Protein AF-A0AAW8KLE0-F1 (afdb_monomer)

Structure (mmCIF, N/CA/C/O backbone):
data_AF-A0AAW8KLE0-F1
#
_entry.id   AF-A0AAW8KLE0-F1
#
loop_
_atom_site.group_PDB
_atom_site.id
_atom_si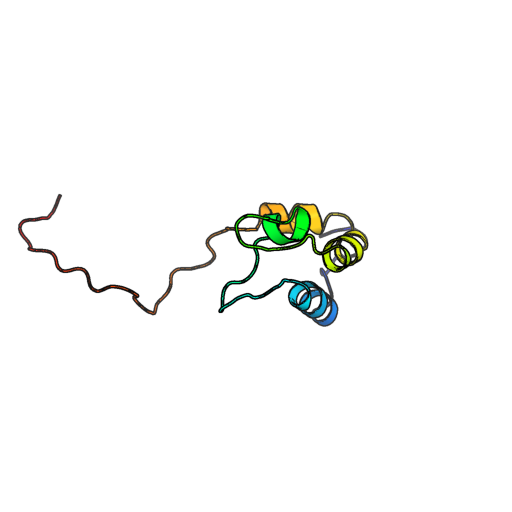te.type_symbol
_atom_site.label_atom_id
_atom_site.label_alt_id
_atom_site.label_comp_id
_atom_site.label_asym_id
_atom_site.label_entity_id
_atom_site.label_seq_id
_atom_site.pdbx_PDB_ins_code
_atom_site.Cartn_x
_atom_site.Cartn_y
_atom_site.Cartn_z
_atom_site.occupancy
_atom_site.B_iso_or_equiv
_atom_site.auth_seq_id
_atom_site.auth_comp_id
_atom_site.auth_asym_id
_atom_site.auth_atom_id
_atom_site.pdbx_PDB_model_num
ATOM 1 N N . ARG A 1 1 ? 12.276 -7.224 -7.488 1.00 59.81 1 ARG A N 1
ATOM 2 C CA . ARG A 1 1 ? 13.311 -6.460 -8.229 1.00 59.81 1 ARG A CA 1
ATOM 3 C C . ARG A 1 1 ? 13.297 -6.955 -9.666 1.00 59.81 1 ARG A C 1
ATOM 5 O O . ARG A 1 1 ? 13.127 -8.157 -9.847 1.00 59.81 1 ARG A O 1
ATOM 12 N N . SER A 1 2 ? 13.382 -6.062 -10.648 1.00 72.69 2 SER A N 1
ATOM 13 C CA . SER A 1 2 ? 13.346 -6.415 -12.076 1.00 72.69 2 SER A CA 1
ATOM 14 C C . SER A 1 2 ? 14.667 -6.044 -12.752 1.00 72.69 2 SER A C 1
ATOM 16 O O . SER A 1 2 ? 15.500 -5.369 -12.150 1.00 72.69 2 SER A O 1
ATOM 18 N N . LYS A 1 3 ? 14.862 -6.489 -14.000 1.00 75.56 3 LYS A N 1
ATOM 19 C CA . LYS A 1 3 ? 16.044 -6.141 -14.806 1.00 75.56 3 LYS A CA 1
ATOM 20 C C . LYS A 1 3 ? 16.180 -4.624 -15.003 1.00 75.56 3 LYS A C 1
ATOM 22 O O . LYS A 1 3 ? 17.294 -4.118 -14.996 1.00 75.56 3 LYS A O 1
ATOM 27 N N . ASP A 1 4 ? 15.049 -3.933 -15.125 1.00 80.06 4 ASP A N 1
ATOM 28 C CA . ASP A 1 4 ? 14.993 -2.492 -15.391 1.00 80.06 4 ASP A CA 1
ATOM 29 C C . ASP A 1 4 ? 15.065 -1.648 -14.105 1.00 80.06 4 ASP A C 1
ATOM 31 O O . ASP A 1 4 ? 15.459 -0.488 -14.148 1.00 80.06 4 ASP A O 1
ATOM 35 N N . TYR A 1 5 ? 14.746 -2.245 -12.949 1.00 83.31 5 TYR A N 1
ATOM 36 C CA . TYR A 1 5 ? 14.793 -1.604 -11.629 1.00 83.31 5 TYR A CA 1
ATOM 37 C C . TYR A 1 5 ? 15.564 -2.487 -10.627 1.00 83.31 5 TYR A C 1
ATOM 39 O O . TYR A 1 5 ? 14.950 -3.119 -9.750 1.00 83.31 5 TYR A O 1
ATOM 47 N N . PRO A 1 6 ? 16.904 -2.575 -10.752 1.00 81.62 6 PRO A N 1
ATOM 48 C CA . PRO A 1 6 ? 17.731 -3.442 -9.908 1.00 81.62 6 PRO A CA 1
ATOM 49 C C . PRO A 1 6 ? 17.773 -2.978 -8.444 1.00 81.62 6 PRO A C 1
ATOM 51 O O . PRO A 1 6 ? 17.698 -3.810 -7.539 1.00 81.62 6 PRO A O 1
ATOM 54 N N . GLU A 1 7 ? 17.789 -1.662 -8.217 1.00 84.44 7 GLU A N 1
ATOM 55 C CA . GLU A 1 7 ? 17.810 -1.038 -6.882 1.00 84.44 7 GLU A CA 1
ATOM 56 C C . GLU A 1 7 ? 16.408 -0.710 -6.336 1.00 84.44 7 GLU A C 1
ATOM 58 O O . GLU A 1 7 ? 16.261 -0.242 -5.210 1.00 84.44 7 GLU A O 1
ATOM 63 N N . GLY A 1 8 ? 15.351 -1.018 -7.096 1.00 86.38 8 GLY A N 1
ATOM 64 C CA . GLY A 1 8 ? 13.970 -0.674 -6.753 1.00 86.38 8 GLY A CA 1
ATOM 65 C C . GLY A 1 8 ? 13.512 0.660 -7.347 1.00 86.38 8 GLY A C 1
ATOM 66 O O . GLY A 1 8 ? 14.101 1.158 -8.305 1.00 86.38 8 GLY A O 1
ATOM 67 N N . LEU A 1 9 ? 12.402 1.184 -6.822 1.00 89.38 9 LEU A N 1
ATOM 68 C CA . LEU A 1 9 ? 11.835 2.462 -7.254 1.00 89.38 9 LEU A CA 1
ATOM 69 C C . LEU A 1 9 ? 12.480 3.619 -6.500 1.00 89.38 9 LEU A C 1
ATOM 71 O O . LEU A 1 9 ? 12.771 3.505 -5.310 1.00 89.38 9 LEU A O 1
ATOM 75 N N . ASP A 1 10 ? 12.624 4.743 -7.197 1.00 92.12 10 ASP A N 1
ATOM 76 C CA . ASP A 1 10 ? 12.984 6.010 -6.577 1.00 92.12 10 ASP A CA 1
ATOM 77 C C . ASP A 1 10 ? 11.959 6.399 -5.494 1.00 92.12 10 ASP A C 1
ATOM 79 O O . ASP A 1 10 ? 10.754 6.144 -5.625 1.00 92.12 10 ASP A O 1
ATOM 83 N N . THR A 1 11 ? 12.432 7.002 -4.403 1.00 92.88 11 THR A N 1
ATOM 84 C CA . THR A 1 11 ? 11.587 7.332 -3.250 1.00 92.88 11 THR A CA 1
ATOM 85 C C . THR A 1 11 ? 10.509 8.359 -3.574 1.00 92.88 11 THR A C 1
ATOM 87 O O . THR A 1 11 ? 9.423 8.290 -2.991 1.00 92.88 11 THR A O 1
ATOM 90 N N . ASP A 1 12 ? 10.767 9.276 -4.505 1.00 95.00 12 ASP A N 1
ATOM 91 C CA . ASP A 1 12 ? 9.791 10.287 -4.910 1.00 95.00 12 ASP A CA 1
ATOM 92 C C . ASP A 1 12 ? 8.680 9.655 -5.748 1.00 95.00 12 ASP A C 1
ATOM 94 O O . ASP A 1 12 ? 7.502 9.945 -5.529 1.00 95.00 12 ASP A O 1
ATOM 98 N N . ILE A 1 13 ? 9.026 8.698 -6.617 1.00 94.12 13 ILE A N 1
ATOM 99 C CA . ILE A 1 13 ? 8.050 7.884 -7.357 1.00 94.12 13 ILE A CA 1
ATOM 100 C C . ILE A 1 13 ? 7.201 7.070 -6.377 1.00 94.12 13 ILE A C 1
ATOM 102 O O . ILE A 1 13 ? 5.972 7.080 -6.456 1.00 94.12 13 ILE A O 1
ATOM 106 N N . ALA A 1 14 ? 7.833 6.388 -5.418 1.00 93.25 14 ALA A N 1
ATOM 107 C CA . ALA A 1 14 ? 7.119 5.583 -4.430 1.00 93.25 14 ALA A CA 1
ATOM 108 C C . ALA A 1 14 ? 6.155 6.435 -3.586 1.00 93.25 14 ALA A C 1
ATOM 110 O O . ALA A 1 14 ? 5.009 6.037 -3.344 1.00 93.25 14 ALA A O 1
ATOM 111 N N . ARG A 1 15 ? 6.587 7.631 -3.172 1.00 95.69 15 ARG A N 1
ATOM 112 C CA . ARG A 1 15 ? 5.750 8.578 -2.427 1.00 95.69 15 ARG A CA 1
ATOM 113 C C . ARG A 1 15 ? 4.609 9.121 -3.288 1.00 95.69 15 ARG A C 1
ATOM 115 O O . ARG A 1 15 ? 3.488 9.213 -2.790 1.00 95.69 15 ARG A O 1
ATOM 122 N N . TYR A 1 16 ? 4.858 9.415 -4.563 1.00 97.00 16 TYR A N 1
ATOM 123 C CA . TYR A 1 16 ? 3.817 9.820 -5.508 1.00 97.00 16 TYR A CA 1
ATOM 124 C C . TYR A 1 16 ? 2.749 8.733 -5.673 1.00 97.00 16 TYR A C 1
ATOM 126 O O . TYR A 1 16 ? 1.570 9.010 -5.456 1.00 97.00 16 TYR A O 1
ATOM 134 N N . LEU A 1 17 ? 3.144 7.485 -5.945 1.00 96.19 17 LEU A N 1
ATOM 135 C CA . LEU A 1 17 ? 2.207 6.361 -6.057 1.00 96.19 17 LEU A CA 1
ATOM 136 C C . LEU A 1 17 ? 1.394 6.166 -4.771 1.00 96.19 17 LEU A C 1
ATOM 138 O O . LEU A 1 17 ? 0.186 5.950 -4.830 1.00 96.19 17 LEU A O 1
ATOM 142 N N . SER A 1 18 ? 2.038 6.304 -3.608 1.00 94.94 18 SER A N 1
ATOM 143 C CA . SER A 1 18 ? 1.363 6.202 -2.307 1.00 94.94 18 SER A CA 1
ATOM 144 C C . SER A 1 18 ? 0.338 7.319 -2.098 1.00 94.94 18 SER A C 1
ATOM 146 O O . SER A 1 18 ? -0.717 7.082 -1.519 1.00 94.94 18 SER A O 1
ATOM 148 N N . SER A 1 19 ? 0.616 8.528 -2.601 1.00 96.19 19 SER A N 1
ATOM 149 C CA . SER A 1 19 ? -0.292 9.678 -2.492 1.00 96.19 19 SER A CA 1
ATOM 150 C C . SER A 1 19 ? -1.586 9.521 -3.292 1.00 96.19 19 SER A C 1
ATOM 152 O O . SER A 1 19 ? -2.561 10.218 -3.021 1.00 96.19 19 SER A O 1
ATOM 154 N N . LEU A 1 20 ? -1.611 8.602 -4.262 1.00 96.69 20 LEU A N 1
ATOM 155 C CA . LEU A 1 20 ? -2.812 8.298 -5.031 1.00 96.69 20 LEU A CA 1
ATOM 156 C C . LEU A 1 20 ? -3.800 7.434 -4.231 1.00 96.69 20 LEU A C 1
ATOM 158 O O . LEU A 1 20 ? -4.972 7.383 -4.592 1.00 96.69 20 LEU A O 1
ATOM 162 N N . ILE A 1 21 ? -3.377 6.764 -3.156 1.00 95.44 21 ILE A N 1
ATOM 163 C CA . ILE A 1 21 ? -4.287 5.961 -2.333 1.00 95.44 21 ILE A CA 1
ATOM 164 C C . ILE A 1 21 ? -5.195 6.882 -1.513 1.00 95.44 21 ILE A C 1
ATOM 166 O O . ILE A 1 21 ? -4.735 7.748 -0.769 1.00 95.44 21 ILE A O 1
ATOM 170 N N . GLU A 1 22 ? -6.506 6.685 -1.644 1.00 94.88 22 GLU A N 1
ATOM 171 C CA . GLU A 1 22 ? -7.496 7.528 -0.980 1.00 94.88 22 GLU A CA 1
ATOM 172 C C . GLU A 1 22 ? -7.536 7.272 0.535 1.00 94.88 22 GLU A C 1
ATOM 174 O O . GLU A 1 22 ? -7.492 6.130 0.997 1.00 94.88 22 GLU A O 1
ATOM 179 N N . VAL A 1 23 ? -7.681 8.346 1.317 1.00 93.88 23 VAL A N 1
ATOM 180 C CA . VAL A 1 23 ? -7.864 8.284 2.771 1.00 93.88 23 VAL A CA 1
ATOM 181 C C . VAL A 1 23 ? -9.209 8.902 3.141 1.00 93.88 23 VAL A C 1
ATOM 183 O O . VAL A 1 23 ? -9.429 10.096 2.938 1.00 93.88 23 VAL A O 1
ATOM 186 N N . LYS A 1 24 ? -10.106 8.108 3.737 1.00 90.56 24 LYS A N 1
ATOM 187 C CA . LYS A 1 24 ? -11.421 8.568 4.216 1.00 90.56 24 LYS A CA 1
ATOM 188 C C . LYS A 1 24 ? -11.525 8.401 5.721 1.00 90.56 24 LYS A C 1
ATOM 190 O O . LYS A 1 24 ? -11.379 7.301 6.239 1.00 90.56 24 LYS A O 1
ATOM 195 N N . ARG A 1 25 ? -11.812 9.497 6.434 1.00 88.69 25 ARG A N 1
ATOM 196 C CA . ARG A 1 25 ? -11.996 9.512 7.903 1.00 88.69 25 ARG A CA 1
ATOM 197 C C . ARG A 1 25 ? -10.848 8.831 8.674 1.00 88.69 25 ARG A C 1
ATOM 199 O O . ARG A 1 25 ? -11.085 8.183 9.685 1.00 88.69 25 ARG A O 1
ATOM 206 N N . GLY A 1 26 ? -9.615 8.973 8.184 1.00 88.81 26 GLY A N 1
ATOM 207 C CA . GLY A 1 26 ? -8.421 8.363 8.783 1.00 88.81 26 GLY A CA 1
ATOM 208 C C . GLY A 1 26 ? -8.138 6.919 8.352 1.00 88.81 26 GLY A C 1
ATOM 209 O O . GLY A 1 26 ? -7.095 6.388 8.718 1.00 88.81 26 GLY A O 1
ATOM 210 N N . PHE A 1 27 ? -9.005 6.299 7.548 1.00 89.62 27 PHE A N 1
ATOM 211 C CA . PHE A 1 27 ? -8.782 4.969 6.986 1.00 89.62 27 PHE A CA 1
ATOM 212 C C . PHE A 1 27 ? -8.209 5.067 5.575 1.00 89.62 27 PHE A C 1
ATOM 214 O O . PHE A 1 27 ? -8.779 5.729 4.703 1.00 89.62 27 PHE A O 1
ATOM 221 N N . VAL A 1 28 ? -7.081 4.395 5.363 1.00 93.06 28 VAL A N 1
ATOM 222 C CA . VAL A 1 28 ? -6.449 4.235 4.051 1.00 93.06 28 VAL A CA 1
ATOM 223 C C . VAL A 1 28 ? -7.212 3.165 3.272 1.00 93.06 28 VAL A C 1
ATOM 225 O O . VAL A 1 28 ? -7.505 2.103 3.823 1.00 93.06 28 VAL A O 1
ATOM 228 N N . ALA A 1 29 ? -7.550 3.442 2.012 1.00 95.25 29 ALA A N 1
ATOM 229 C CA . ALA A 1 29 ? -8.196 2.468 1.141 1.00 95.25 29 ALA A CA 1
ATOM 230 C C . ALA A 1 29 ? -7.306 1.232 0.941 1.00 95.25 29 ALA A C 1
ATOM 232 O O . ALA A 1 29 ? -6.092 1.338 0.761 1.00 95.25 29 ALA A O 1
ATOM 233 N N . THR A 1 30 ? -7.924 0.055 0.924 1.00 95.75 30 THR A N 1
ATOM 234 C CA . THR A 1 30 ? -7.240 -1.190 0.539 1.00 95.75 30 THR A CA 1
ATOM 235 C C . THR A 1 30 ? -6.896 -1.180 -0.955 1.00 95.75 30 THR A C 1
ATOM 237 O O . THR A 1 30 ? -7.513 -0.451 -1.744 1.00 95.75 30 THR A O 1
ATOM 240 N N . LEU A 1 31 ? -5.953 -2.016 -1.397 1.00 95.75 31 LEU A N 1
ATOM 241 C CA . LEU A 1 31 ? -5.674 -2.204 -2.821 1.00 95.75 31 LEU A CA 1
ATOM 242 C C . LEU A 1 31 ? -6.911 -2.730 -3.537 1.00 95.75 31 LEU A C 1
ATOM 244 O O . LEU A 1 31 ? -7.178 -2.285 -4.645 1.00 95.75 31 LEU A O 1
ATOM 248 N N . LYS A 1 32 ? -7.705 -3.612 -2.918 1.00 94.50 32 LYS A N 1
ATOM 249 C CA . LYS A 1 32 ? -8.965 -4.066 -3.523 1.00 94.50 32 LYS A CA 1
ATOM 250 C C . LYS A 1 32 ? -9.892 -2.886 -3.825 1.00 94.50 32 LYS A C 1
ATOM 252 O O . LYS A 1 32 ? -10.301 -2.715 -4.966 1.00 94.50 32 LYS A O 1
ATOM 257 N N . GLN A 1 33 ? -10.146 -2.029 -2.837 1.00 96.19 33 GLN A N 1
ATOM 258 C CA . GLN A 1 33 ? -10.967 -0.824 -3.017 1.00 96.19 33 GLN A CA 1
ATOM 259 C C . GLN A 1 33 ? -10.375 0.125 -4.065 1.00 96.19 33 GLN A C 1
ATOM 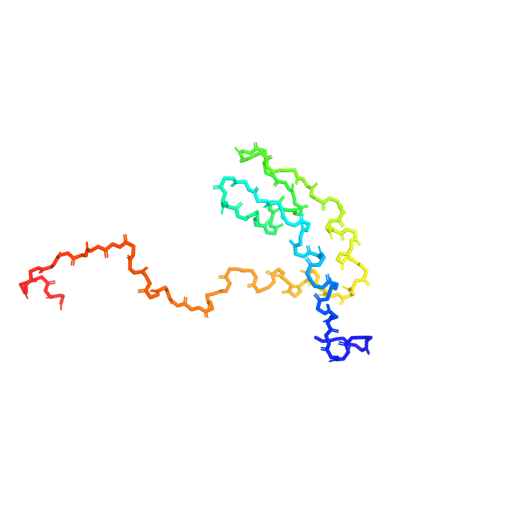261 O O . GLN A 1 33 ? -11.101 0.688 -4.874 1.00 96.19 33 GLN A O 1
ATOM 266 N N . THR A 1 34 ? -9.052 0.267 -4.091 1.00 96.69 34 THR A N 1
ATOM 267 C CA . THR A 1 34 ? -8.356 1.127 -5.057 1.00 96.69 34 THR A CA 1
ATOM 268 C C . THR A 1 34 ? -8.455 0.585 -6.489 1.00 96.69 34 THR A C 1
ATOM 270 O O . THR A 1 34 ? -8.589 1.361 -7.435 1.00 96.69 34 THR A O 1
ATOM 273 N N . LEU A 1 35 ? -8.375 -0.736 -6.670 1.00 96.19 35 LEU A N 1
ATOM 274 C CA . LEU A 1 35 ? -8.313 -1.388 -7.981 1.00 96.19 35 LEU A CA 1
ATOM 275 C C . LEU A 1 35 ? -9.693 -1.722 -8.561 1.00 96.19 35 LEU A C 1
ATOM 277 O O . LEU A 1 35 ? -9.864 -1.678 -9.777 1.00 96.19 35 LEU A O 1
ATOM 281 N N . GLU A 1 36 ? -10.650 -2.075 -7.707 1.00 96.00 36 GLU A N 1
ATOM 282 C CA . GLU A 1 36 ? -11.970 -2.596 -8.092 1.00 96.00 36 GLU A CA 1
ATOM 283 C C . GLU A 1 36 ? -13.119 -1.676 -7.655 1.00 96.00 36 GLU A C 1
ATOM 285 O O . GLU A 1 36 ? -14.229 -1.800 -8.168 1.00 96.00 36 GLU A O 1
ATOM 290 N N . GLY A 1 37 ? -12.856 -0.713 -6.767 1.00 95.00 37 GLY A N 1
ATOM 291 C CA . GLY A 1 37 ? -13.901 0.065 -6.113 1.00 95.00 37 GLY A CA 1
ATOM 292 C C . GLY A 1 37 ? -14.621 -0.735 -5.027 1.00 95.00 37 GLY A C 1
ATOM 293 O O . GLY A 1 37 ? -14.383 -1.926 -4.819 1.00 95.00 37 GLY A O 1
ATOM 294 N N . ASP A 1 38 ? -15.496 -0.052 -4.299 1.00 95.12 38 ASP A N 1
ATOM 295 C CA . ASP A 1 38 ? -16.406 -0.645 -3.324 1.00 95.12 38 ASP A CA 1
ATOM 296 C C . ASP A 1 38 ? -17.598 0.293 -3.104 1.00 95.12 38 ASP A C 1
ATOM 298 O O . ASP A 1 38 ? -17.491 1.321 -2.431 1.00 95.12 38 ASP A O 1
ATOM 302 N N . GLU A 1 39 ? -18.749 -0.067 -3.669 1.00 91.75 39 GLU A N 1
ATOM 303 C CA . GLU A 1 39 ? -19.982 0.721 -3.569 1.00 91.75 39 GLU A CA 1
ATOM 304 C C . GLU A 1 39 ? -20.518 0.800 -2.132 1.00 91.75 39 GLU A C 1
ATOM 306 O O . GLU A 1 39 ? -21.171 1.778 -1.773 1.00 91.75 39 GLU A O 1
ATOM 311 N N . THR A 1 40 ? -20.216 -0.190 -1.284 1.00 92.00 40 THR A N 1
ATOM 312 C CA . THR A 1 40 ? -20.744 -0.254 0.089 1.00 92.00 40 THR A CA 1
ATOM 313 C C . THR A 1 40 ? -20.076 0.762 1.010 1.00 92.00 40 THR A C 1
ATOM 315 O O . THR A 1 40 ? -20.724 1.368 1.862 1.00 92.00 40 THR A O 1
ATOM 318 N N . THR A 1 41 ? -18.778 0.981 0.811 1.00 87.88 41 THR A N 1
ATOM 319 C CA . THR A 1 41 ? -17.962 1.946 1.561 1.00 87.88 41 THR A CA 1
ATOM 320 C C . THR A 1 41 ? -17.721 3.241 0.772 1.00 87.88 41 THR A C 1
ATOM 322 O O . THR A 1 41 ? -17.187 4.219 1.304 1.00 87.88 41 THR A O 1
ATOM 325 N N . GLY A 1 42 ? -18.163 3.279 -0.488 1.00 91.81 42 GLY A N 1
ATOM 326 C CA . GLY A 1 42 ? -18.134 4.432 -1.381 1.00 91.81 42 GLY A CA 1
ATOM 327 C C . GLY A 1 42 ? -16.776 4.702 -2.031 1.00 91.81 42 GLY A C 1
ATOM 328 O O . GLY A 1 42 ? -16.554 5.823 -2.493 1.00 91.81 42 GLY A O 1
ATOM 329 N N . TYR A 1 43 ? -15.833 3.756 -2.026 1.00 94.50 43 TYR A N 1
ATOM 330 C CA . TYR A 1 43 ? -14.567 3.911 -2.753 1.00 94.50 43 TYR A CA 1
ATOM 331 C C . TYR A 1 43 ? -14.787 3.700 -4.251 1.00 94.50 43 TYR A C 1
ATOM 333 O O . TYR A 1 43 ? -15.424 2.741 -4.674 1.00 94.50 43 TYR A O 1
ATOM 341 N N . SER A 1 44 ? -14.252 4.608 -5.061 1.00 95.00 44 SER A N 1
ATOM 342 C CA . SER A 1 44 ? -14.257 4.470 -6.519 1.00 95.00 44 SER A CA 1
ATOM 343 C C . SER A 1 44 ? -12.940 3.867 -6.994 1.00 95.00 44 SER A C 1
ATOM 345 O O . SER A 1 44 ? -11.909 4.041 -6.346 1.00 95.00 44 SER A O 1
ATOM 347 N N . VAL A 1 45 ? -12.960 3.203 -8.152 1.00 96.81 45 VAL A N 1
ATOM 348 C CA . VAL A 1 45 ? -11.736 2.720 -8.804 1.00 96.81 45 VAL A CA 1
ATOM 349 C C . VAL A 1 45 ? -10.792 3.893 -9.063 1.00 96.81 45 VAL A C 1
ATOM 351 O O . VAL A 1 45 ? -11.164 4.880 -9.705 1.00 96.81 45 VAL A O 1
ATOM 354 N N . ASN A 1 46 ? -9.540 3.769 -8.626 1.00 96.50 46 ASN A N 1
ATOM 355 C CA . ASN A 1 46 ? -8.512 4.757 -8.913 1.00 96.50 46 ASN A CA 1
ATOM 356 C C . ASN A 1 46 ? -7.751 4.396 -10.194 1.00 96.50 46 ASN A C 1
ATOM 358 O O . ASN A 1 46 ? -6.688 3.768 -10.181 1.00 96.50 46 ASN A O 1
ATOM 362 N N . HIS A 1 47 ? -8.288 4.843 -11.328 1.00 96.31 47 HIS A N 1
ATOM 363 C CA . HIS A 1 47 ? -7.670 4.625 -12.636 1.00 96.31 47 HIS A CA 1
ATOM 364 C C . HIS A 1 47 ? -6.275 5.254 -12.767 1.00 96.31 47 HIS A C 1
ATOM 366 O O . HIS A 1 47 ? -5.435 4.704 -13.480 1.00 96.31 47 HIS A O 1
ATOM 372 N N . SER A 1 48 ? -6.005 6.365 -12.074 1.00 96.94 48 SER A N 1
ATOM 373 C CA . SER A 1 48 ? -4.686 7.007 -12.080 1.00 96.94 48 SER A CA 1
ATOM 374 C C . SER A 1 48 ? -3.645 6.116 -11.411 1.00 96.94 48 SER A C 1
ATOM 376 O O . SER A 1 48 ? -2.603 5.857 -12.002 1.00 96.94 48 SER A O 1
ATOM 378 N N . PHE A 1 49 ? -3.956 5.565 -10.235 1.00 96.75 49 PHE A N 1
ATOM 379 C CA . PHE A 1 49 ? -3.075 4.618 -9.549 1.00 96.75 49 PHE A CA 1
ATOM 380 C C . PHE A 1 49 ? -2.769 3.396 -10.421 1.00 96.75 49 PHE A C 1
ATOM 382 O O . PHE A 1 49 ? -1.606 3.045 -10.612 1.00 96.75 49 PHE A O 1
ATOM 389 N N . ILE A 1 50 ? -3.803 2.788 -11.013 1.00 96.31 50 ILE A N 1
ATOM 390 C CA . ILE A 1 50 ? -3.645 1.626 -11.901 1.00 96.31 50 ILE A CA 1
ATOM 391 C C . ILE A 1 50 ? -2.723 1.966 -13.075 1.00 96.31 50 ILE A C 1
ATOM 393 O O . ILE A 1 50 ? -1.802 1.208 -13.384 1.00 96.31 50 ILE A O 1
ATOM 397 N N . LYS A 1 51 ? -2.966 3.105 -13.731 1.00 97.19 51 LYS A N 1
ATOM 398 C CA . LYS A 1 51 ? -2.187 3.553 -14.885 1.00 97.19 51 LYS A CA 1
ATOM 399 C C . LYS A 1 51 ? -0.717 3.763 -14.528 1.00 97.19 51 LYS A C 1
ATOM 401 O O . LYS A 1 51 ? 0.139 3.275 -15.261 1.00 97.19 51 LYS A O 1
ATOM 406 N N . GLU A 1 52 ? -0.429 4.459 -13.432 1.00 96.00 52 GLU A N 1
ATOM 407 C CA . GLU A 1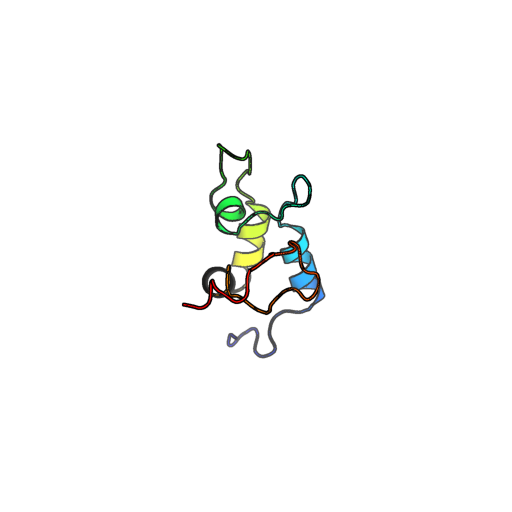 52 ? 0.945 4.748 -13.013 1.00 96.00 52 GLU A CA 1
ATOM 408 C C . GLU A 1 52 ? 1.674 3.476 -12.562 1.00 96.00 52 GLU A C 1
ATOM 410 O O . GLU A 1 52 ? 2.793 3.217 -12.998 1.00 96.00 52 GLU A O 1
ATOM 415 N N . CYS A 1 53 ? 1.030 2.598 -11.786 1.00 94.81 53 CYS A N 1
ATOM 416 C CA . CYS A 1 53 ? 1.651 1.334 -11.386 1.00 94.81 53 CYS A CA 1
ATOM 417 C C . CYS A 1 53 ? 1.934 0.396 -12.569 1.00 94.81 53 CYS A C 1
ATOM 419 O O . CYS A 1 53 ? 2.931 -0.325 -12.542 1.00 94.81 53 CYS A O 1
ATOM 421 N N . ASN A 1 54 ? 1.097 0.411 -13.611 1.00 94.88 54 ASN A N 1
ATOM 422 C CA . ASN A 1 54 ? 1.303 -0.397 -14.818 1.00 94.88 54 ASN A CA 1
ATOM 423 C C . ASN A 1 54 ? 2.534 0.020 -15.638 1.00 94.88 54 ASN A C 1
ATOM 425 O O . ASN A 1 54 ? 2.978 -0.757 -16.482 1.00 94.88 54 ASN A O 1
ATOM 429 N N . GLN A 1 55 ? 3.115 1.197 -15.383 1.00 94.06 55 GLN A N 1
ATOM 430 C CA . GLN A 1 55 ? 4.387 1.600 -15.993 1.00 94.06 55 GLN A CA 1
ATOM 431 C C . GLN A 1 55 ? 5.576 0.790 -15.453 1.00 94.06 55 GLN A C 1
ATOM 433 O O . GLN A 1 55 ? 6.628 0.753 -16.086 1.00 94.06 55 GLN A O 1
ATOM 438 N N . TYR A 1 56 ? 5.407 0.111 -14.312 1.00 92.75 56 TYR A N 1
ATOM 439 C CA . TYR A 1 56 ? 6.453 -0.646 -13.631 1.00 92.75 56 TYR A CA 1
ATOM 440 C C . TYR A 1 56 ? 6.121 -2.148 -13.651 1.00 92.75 56 TYR A C 1
ATOM 442 O O . TYR A 1 56 ? 5.316 -2.624 -12.840 1.00 92.75 56 TYR A O 1
ATOM 450 N N . PRO A 1 57 ? 6.734 -2.936 -14.557 1.00 90.25 57 PRO A N 1
ATOM 451 C CA . PRO A 1 57 ? 6.427 -4.354 -14.701 1.00 90.25 57 PRO A CA 1
ATOM 452 C C . PRO A 1 57 ? 6.576 -5.131 -13.388 1.00 90.25 57 PRO A C 1
ATOM 454 O O . PRO A 1 57 ? 7.617 -5.098 -12.731 1.00 90.25 57 PRO A O 1
ATOM 457 N N . GLY A 1 58 ? 5.519 -5.851 -13.009 1.00 90.12 58 GLY A N 1
ATOM 458 C CA . GLY A 1 58 ? 5.479 -6.671 -11.796 1.00 90.12 58 GLY A CA 1
ATOM 459 C C . GLY A 1 58 ? 5.200 -5.907 -10.498 1.00 90.12 58 GLY A C 1
ATOM 460 O O . GLY A 1 58 ? 4.996 -6.553 -9.471 1.00 90.12 58 GLY A O 1
ATOM 461 N N . LEU A 1 59 ? 5.123 -4.570 -10.514 1.00 92.88 59 LEU A N 1
ATOM 462 C CA . LEU A 1 59 ? 4.854 -3.786 -9.305 1.00 92.88 59 LEU A CA 1
ATOM 463 C C . LEU A 1 59 ? 3.494 -4.135 -8.688 1.00 92.88 59 LEU A C 1
ATOM 465 O O . LEU A 1 59 ? 3.436 -4.443 -7.501 1.00 92.88 59 LEU A O 1
ATOM 469 N N . LEU A 1 60 ? 2.423 -4.151 -9.495 1.00 93.06 60 LEU A N 1
ATOM 470 C CA . LEU A 1 60 ? 1.074 -4.483 -9.017 1.00 93.06 60 LEU A CA 1
ATOM 471 C C . LEU A 1 60 ? 0.986 -5.889 -8.402 1.00 93.06 60 LEU A C 1
ATOM 473 O O . LEU A 1 60 ? 0.287 -6.081 -7.413 1.00 93.06 60 LEU A O 1
ATOM 477 N N . ASP A 1 61 ? 1.689 -6.871 -8.968 1.00 93.19 61 ASP A N 1
ATOM 478 C CA . ASP A 1 61 ? 1.719 -8.240 -8.433 1.00 93.19 61 ASP A CA 1
ATOM 479 C C . ASP A 1 61 ? 2.442 -8.296 -7.080 1.00 93.19 61 ASP A C 1
ATOM 481 O O . ASP A 1 61 ? 1.962 -8.923 -6.136 1.00 93.19 61 ASP A O 1
ATOM 485 N N . ILE A 1 62 ? 3.564 -7.580 -6.958 1.00 91.88 62 ILE A N 1
ATOM 486 C CA . ILE A 1 62 ? 4.325 -7.498 -5.709 1.00 91.88 62 ILE A CA 1
ATOM 487 C C . ILE A 1 62 ? 3.486 -6.840 -4.611 1.00 91.88 62 ILE A C 1
ATOM 489 O O . ILE A 1 62 ? 3.370 -7.417 -3.532 1.00 91.88 62 ILE A O 1
ATOM 493 N N . ILE A 1 63 ? 2.878 -5.674 -4.870 1.00 92.88 63 ILE A N 1
ATOM 494 C CA . ILE A 1 63 ? 2.110 -4.956 -3.838 1.00 92.88 63 ILE A CA 1
ATOM 495 C C . ILE A 1 63 ? 0.888 -5.758 -3.367 1.00 92.88 63 ILE A C 1
ATOM 497 O O . ILE A 1 63 ? 0.605 -5.788 -2.174 1.00 92.88 63 ILE A O 1
ATOM 501 N N . LYS A 1 64 ? 0.219 -6.484 -4.275 1.00 93.06 64 LYS A N 1
ATOM 502 C CA . LYS A 1 64 ? -0.909 -7.366 -3.931 1.00 93.06 64 LYS A CA 1
ATOM 503 C C . LYS A 1 64 ? -0.496 -8.510 -3.008 1.00 93.06 64 LYS A C 1
ATOM 505 O O . LYS A 1 64 ? -1.276 -8.919 -2.160 1.00 93.06 64 LYS A O 1
ATOM 510 N N . LYS A 1 65 ? 0.722 -9.034 -3.165 1.00 93.06 65 LYS A N 1
ATOM 511 C CA . LYS A 1 65 ? 1.242 -10.134 -2.336 1.00 93.06 65 LYS A CA 1
ATOM 512 C C . LYS A 1 65 ? 1.678 -9.694 -0.942 1.00 93.06 65 LYS A C 1
ATOM 514 O O . LYS A 1 65 ? 1.734 -10.531 -0.048 1.00 93.06 65 LYS A O 1
ATOM 519 N N . ILE A 1 66 ? 2.029 -8.420 -0.770 1.00 92.62 66 ILE A N 1
ATOM 520 C CA . ILE A 1 66 ? 2.486 -7.878 0.518 1.00 92.62 66 ILE A CA 1
ATOM 521 C C . ILE A 1 66 ? 1.378 -7.176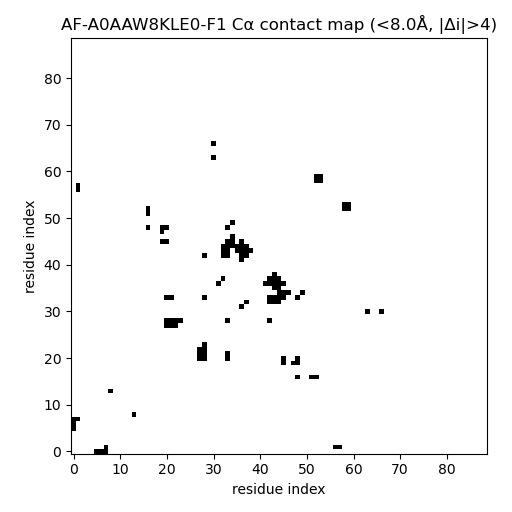 1.307 1.00 92.62 66 ILE A C 1
ATOM 523 O O . ILE A 1 66 ? 1.562 -6.906 2.494 1.00 92.62 66 ILE A O 1
ATOM 527 N N . GLU A 1 67 ? 0.245 -6.857 0.679 1.00 93.19 67 GLU A N 1
ATOM 528 C CA . GLU A 1 67 ? -0.882 -6.236 1.371 1.00 93.19 67 GLU A CA 1
ATOM 529 C C . GLU A 1 67 ? -1.386 -7.128 2.513 1.00 93.19 67 GLU A C 1
ATOM 531 O O . GLU A 1 67 ? -1.603 -8.326 2.349 1.00 93.19 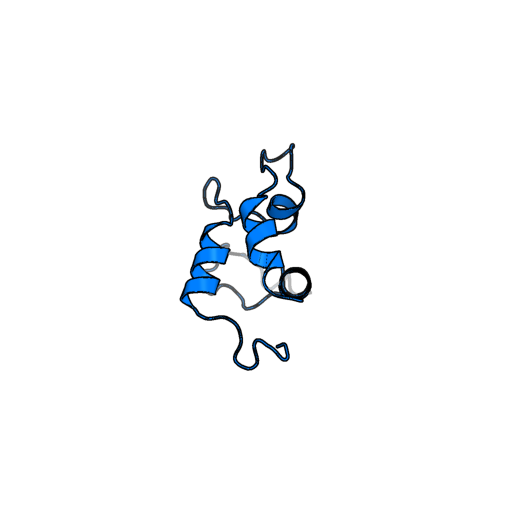67 GLU A O 1
ATOM 536 N N . GLY A 1 68 ? -1.564 -6.529 3.693 1.00 87.94 68 GLY A N 1
ATOM 537 C CA . GLY A 1 68 ? -2.037 -7.235 4.884 1.00 87.94 68 GLY A CA 1
ATOM 538 C C . GLY A 1 68 ? -0.966 -8.046 5.619 1.00 87.94 68 GLY A C 1
ATOM 539 O O . GLY A 1 68 ? -1.281 -8.656 6.641 1.00 87.94 68 GLY A O 1
ATOM 540 N N . LEU A 1 69 ? 0.295 -8.039 5.165 1.00 92.75 69 LEU A N 1
ATOM 541 C CA . LEU A 1 69 ? 1.387 -8.625 5.942 1.00 92.75 69 LEU A CA 1
ATOM 542 C C . LEU A 1 69 ? 1.562 -7.876 7.270 1.00 92.75 69 LEU A C 1
ATOM 544 O O . LEU A 1 69 ? 1.697 -6.652 7.310 1.00 92.75 69 LEU A O 1
ATOM 548 N N . ILE A 1 70 ? 1.596 -8.630 8.368 1.00 86.56 70 ILE A N 1
ATOM 549 C CA . ILE A 1 70 ? 1.852 -8.092 9.704 1.00 86.56 70 ILE A CA 1
ATOM 550 C C . ILE A 1 70 ? 3.341 -7.750 9.799 1.00 86.56 70 ILE A C 1
ATOM 552 O O . ILE A 1 70 ? 4.191 -8.638 9.792 1.00 86.56 70 ILE A O 1
ATOM 556 N N . VAL A 1 71 ? 3.653 -6.456 9.896 1.00 87.50 71 VAL A N 1
ATOM 557 C CA . VAL A 1 71 ? 5.037 -5.943 9.955 1.00 87.50 71 VAL A CA 1
ATOM 558 C C . VAL A 1 71 ? 5.483 -5.535 11.363 1.00 87.50 71 VAL A C 1
ATOM 560 O O . VAL A 1 71 ? 6.622 -5.116 11.554 1.00 87.50 71 VAL A O 1
ATOM 563 N N . GLY A 1 72 ? 4.607 -5.663 12.362 1.00 83.44 72 GLY A N 1
ATOM 564 C CA . GLY A 1 72 ? 4.907 -5.339 13.755 1.00 83.44 72 GLY A CA 1
ATOM 565 C C . GLY A 1 72 ? 3.683 -5.444 14.663 1.00 83.44 72 GLY A C 1
ATOM 566 O O . GLY A 1 72 ? 2.561 -5.635 14.195 1.00 83.44 72 GLY A O 1
ATOM 567 N N . SER A 1 73 ? 3.907 -5.310 15.968 1.00 79.56 73 SER A N 1
ATOM 568 C CA . SER A 1 73 ? 2.856 -5.162 16.980 1.00 79.56 73 SER A CA 1
ATOM 569 C C . SER A 1 73 ? 2.877 -3.737 17.544 1.00 79.56 73 SER A C 1
ATOM 571 O O . SER A 1 73 ? 3.935 -3.119 17.650 1.00 79.56 73 SER A O 1
ATOM 573 N N . SER A 1 74 ? 1.702 -3.182 17.860 1.00 70.44 74 SER A N 1
ATOM 574 C CA . SER A 1 74 ? 1.598 -1.829 18.424 1.00 70.44 74 SER A CA 1
ATOM 575 C C . SER A 1 74 ? 2.071 -1.809 19.878 1.00 70.44 74 SER A C 1
ATOM 577 O O . SER A 1 74 ? 1.561 -2.565 20.701 1.00 70.44 74 SER A O 1
ATOM 579 N N . THR A 1 75 ? 2.981 -0.892 20.215 1.00 65.88 75 THR A N 1
ATOM 580 C CA . THR A 1 75 ? 3.390 -0.619 21.607 1.00 65.88 75 THR A CA 1
ATOM 581 C C . THR A 1 75 ? 2.368 0.249 22.351 1.00 65.88 75 THR A C 1
ATOM 583 O O . THR A 1 75 ? 2.340 0.273 23.579 1.00 65.88 75 THR A O 1
ATOM 586 N N . HIS A 1 76 ? 1.493 0.950 21.623 1.00 71.00 76 HIS A N 1
ATOM 587 C CA . HIS A 1 76 ? 0.363 1.659 22.213 1.00 71.00 76 HIS A CA 1
ATOM 588 C C . HIS A 1 76 ? -0.792 0.671 22.369 1.00 71.00 76 HIS A C 1
ATOM 590 O O . HIS A 1 76 ? -1.498 0.362 21.405 1.00 71.00 76 HIS A O 1
ATOM 596 N N . ALA A 1 77 ? -0.931 0.128 23.578 1.00 71.44 77 ALA A N 1
ATOM 597 C CA . ALA A 1 77 ? -2.028 -0.757 23.935 1.00 71.44 77 ALA A CA 1
ATOM 598 C C . ALA A 1 77 ? -3.369 -0.024 23.762 1.00 71.44 77 ALA A C 1
ATOM 600 O O . ALA A 1 77 ? -3.581 1.044 24.331 1.00 71.44 77 ALA A O 1
ATOM 601 N N . ALA A 1 78 ? -4.272 -0.602 22.969 1.00 68.19 78 ALA A N 1
ATOM 602 C CA . ALA A 1 78 ? -5.610 -0.058 22.730 1.00 68.19 78 ALA A CA 1
ATOM 603 C C . ALA A 1 78 ? -6.649 -0.540 23.762 1.00 68.19 78 ALA A C 1
ATOM 605 O O . ALA A 1 78 ? -7.785 -0.072 23.755 1.00 68.19 78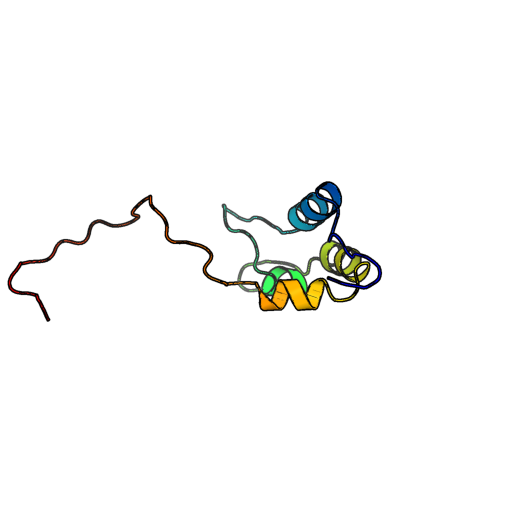 ALA A O 1
ATOM 606 N N . ALA A 1 79 ? -6.276 -1.479 24.637 1.00 73.81 79 ALA A N 1
ATOM 607 C CA . ALA A 1 79 ? -7.165 -2.083 25.618 1.00 73.81 79 ALA A CA 1
ATOM 608 C C . ALA A 1 79 ? -6.415 -2.444 26.907 1.00 73.81 79 ALA A C 1
ATOM 610 O O . ALA A 1 79 ? -5.250 -2.841 26.870 1.00 73.81 79 ALA A O 1
ATOM 611 N N . VAL A 1 80 ? -7.118 -2.339 28.035 1.00 79.94 80 VAL A N 1
ATOM 612 C CA . VAL A 1 80 ? -6.729 -2.949 29.310 1.00 79.94 80 VAL A CA 1
ATOM 613 C C . VAL A 1 80 ? -7.546 -4.222 29.448 1.00 79.94 80 VAL A C 1
ATOM 615 O O . VAL A 1 80 ? -8.771 -4.172 29.337 1.00 79.94 80 VAL A O 1
ATOM 618 N N . ILE A 1 81 ? -6.881 -5.351 29.679 1.00 80.31 81 ILE A N 1
ATOM 619 C CA . ILE A 1 81 ? -7.557 -6.619 29.943 1.00 80.31 81 ILE A CA 1
ATOM 620 C C . ILE A 1 81 ? -7.301 -6.989 31.403 1.00 80.31 81 ILE A C 1
ATOM 622 O O . ILE A 1 81 ? -6.150 -7.043 31.834 1.00 80.31 81 ILE A O 1
ATOM 626 N N . LEU A 1 82 ? -8.379 -7.177 32.165 1.00 83.44 82 LEU A N 1
ATOM 627 C CA . LEU A 1 82 ? -8.338 -7.621 33.556 1.00 83.44 82 LEU A CA 1
ATOM 628 C C . LEU A 1 82 ? -8.556 -9.135 33.581 1.00 83.44 82 LEU A C 1
ATOM 630 O O . LEU A 1 82 ? -9.511 -9.617 32.976 1.00 83.44 82 LEU A O 1
ATOM 634 N N . PHE A 1 83 ? -7.691 -9.859 34.283 1.00 82.06 83 PHE A N 1
ATOM 635 C CA . PHE A 1 83 ? -7.791 -11.304 34.478 1.00 82.06 83 PHE A CA 1
ATOM 636 C C . PHE A 1 83 ? -7.627 -11.615 35.970 1.00 82.06 83 PHE A C 1
ATOM 638 O O . PHE A 1 83 ? -6.840 -10.935 36.636 1.00 82.06 83 PHE A O 1
ATOM 645 N N . ASP A 1 84 ? -8.353 -12.611 36.484 1.00 83.50 84 ASP A N 1
ATOM 646 C CA . ASP A 1 84 ? -8.099 -13.191 37.810 1.00 83.50 84 ASP A CA 1
ATOM 647 C C . ASP A 1 84 ? -7.039 -14.301 37.692 1.00 83.50 84 ASP A C 1
ATOM 649 O O . ASP A 1 84 ? -6.954 -14.997 36.678 1.00 83.50 84 ASP A O 1
ATOM 653 N N . ASP A 1 85 ? -6.226 -14.496 38.729 1.00 72.75 85 ASP A N 1
ATOM 654 C CA . ASP A 1 85 ? -5.180 -15.528 38.753 1.00 72.75 85 ASP A CA 1
ATOM 655 C C . ASP A 1 85 ? -5.761 -16.955 38.677 1.00 72.75 85 ASP A C 1
ATOM 657 O O . ASP A 1 85 ? -5.059 -17.886 38.272 1.00 72.75 85 ASP A O 1
ATOM 661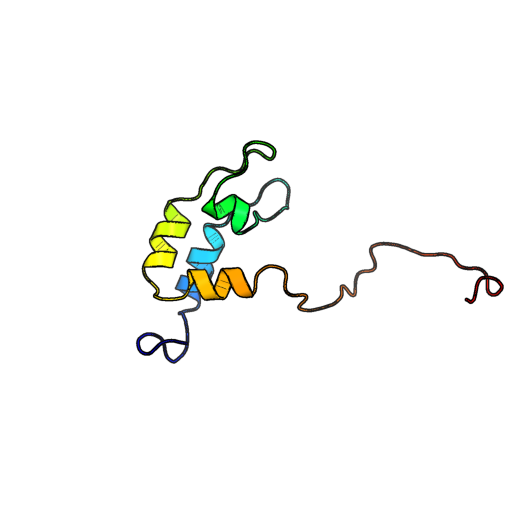 N N . ASN A 1 86 ? -7.048 -17.122 39.010 1.00 73.1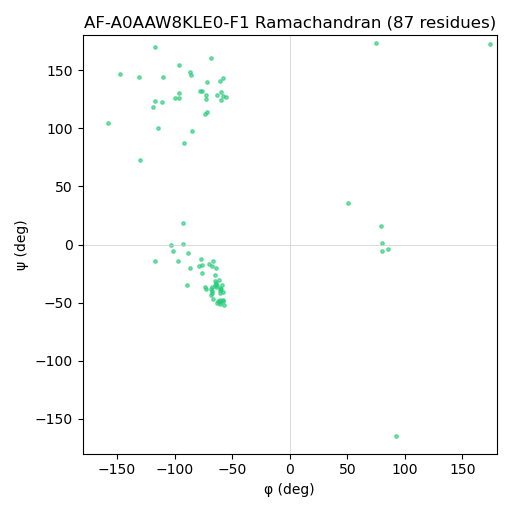2 86 ASN A N 1
ATOM 662 C CA . ASN A 1 86 ? -7.784 -18.384 38.885 1.00 73.12 86 ASN A CA 1
ATOM 663 C C . ASN A 1 86 ? -8.213 -18.719 37.443 1.00 73.12 86 ASN A C 1
ATOM 665 O O . ASN A 1 86 ? -8.593 -19.859 37.187 1.00 73.12 86 ASN A O 1
ATOM 669 N N . ASP A 1 87 ? -8.126 -17.769 36.505 1.00 69.38 87 ASP A N 1
ATOM 670 C CA . ASP A 1 87 ? -8.543 -17.939 35.102 1.00 69.38 87 ASP A CA 1
ATOM 671 C C . ASP A 1 87 ? -7.393 -18.396 34.180 1.00 69.38 87 ASP A C 1
ATOM 673 O O . ASP A 1 87 ? -7.455 -18.267 32.953 1.00 69.38 87 ASP A O 1
ATOM 677 N N . ARG A 1 88 ? -6.306 -18.935 34.747 1.00 64.69 88 ARG A N 1
ATOM 678 C CA . ARG A 1 88 ? -5.227 -19.542 33.955 1.00 64.69 88 ARG A CA 1
ATOM 679 C C . ARG A 1 88 ? -5.696 -20.880 33.367 1.00 64.69 88 ARG A C 1
ATOM 681 O O . ARG A 1 88 ? -5.957 -21.817 3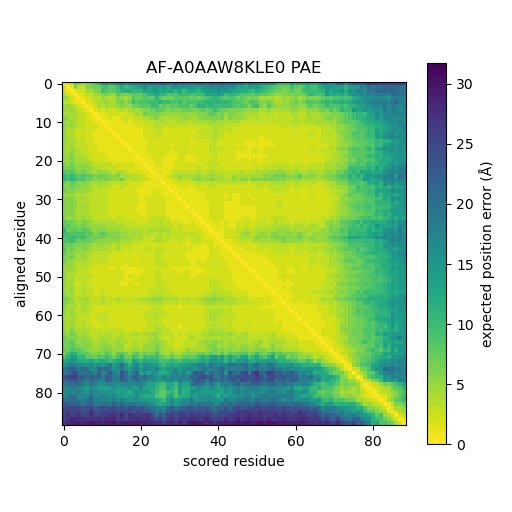4.116 1.00 64.69 88 ARG A O 1
ATOM 688 N N . LEU A 1 89 ? -5.792 -20.922 32.031 1.00 57.50 89 LEU A N 1
ATOM 689 C CA . LEU A 1 89 ? -5.999 -22.120 31.197 1.00 57.50 89 LEU A CA 1
ATOM 690 C C . LEU A 1 89 ? -5.056 -23.276 31.561 1.00 57.50 89 LEU A C 1
ATOM 692 O O . LEU A 1 89 ? -3.860 -22.998 31.815 1.00 57.50 89 LEU A O 1
#

Nearest PDB structures (foldseek):
  1m1e-assembly1_B  TM=3.847E-01  e=3.392E+00  Homo sapiens

Solvent-accessible surface area (backbone atoms only — not comparable to full-atom values): 5925 Å² total; per-residue (Å²): 123,46,93,91,30,73,91,51,78,56,68,68,58,53,50,52,59,55,68,61,57,55,69,58,98,88,42,71,57,51,68,62,31,37,71,70,26,33,82,91,83,64,42,62,56,38,64,66,50,54,57,60,42,66,75,42,85,63,46,63,62,53,53,64,72,53,61,88,63,83,88,77,80,76,87,73,73,92,70,88,86,88,79,62,88,85,71,68,130

Mean predicted aligned error: 7.39 Å

Secondary structure (DSSP, 8-state):
--SS-SS---HHHHHHHHHTS-EETTEEPPHHHHHH-BTTTTBPP-HHHHHHHTTSTTHHHHHHHHTT------SS-S------GGG--

Radius of gyration: 18.77 Å; Cα contacts (8 Å, |Δi|>4): 57; chains: 1; bounding box: 39×32×55 Å

Sequence (89 aa):
RSKDYPEGLDTDIARYLSSLIEVKRGFVATLKQTLEGDETTGYSVNHSFIKECNQYPGLLDIIKKIEGLIVGSSTHAAAVILFDDNDRL

Foldseek 3Di:
DDPVAPPHDDPVLVVVLLVLFDADPNDTDFVCCQCPNDVVVGRDHRPVSVVSQVVPPCSSVVCVVCGPDDPDDDPPDPDDDDDDPVPDD

pLDDT: mean 88.23, std 9.65, range [57.5, 97.19]